Protein AF-A0A0L7LRM1-F1 (afdb_monomer)

Nearest PDB structures (foldseek):
  8d3d-assembly1_A  TM=5.774E-01  e=7.058E-02  Homo sapiens
  6n29-assembly2_B  TM=5.237E-01  e=1.510E-01  Homo sapiens
  7wpq-assembly1_C  TM=5.811E-01  e=3.910E-01  Homo sapiens
  8d3c-assembly1_A  TM=5.458E-01  e=6.919E-01  Homo sapiens
  1aut-assembly1_L  TM=2.540E-01  e=1.908E+00  Homo sapiens

Structure (mmCIF, N/CA/C/O backbone):
data_AF-A0A0L7LRM1-F1
#
_entry.id   AF-A0A0L7LRM1-F1
#
loop_
_atom_site.group_PDB
_atom_site.id
_atom_site.type_symbol
_atom_site.label_atom_id
_atom_site.label_alt_id
_atom_site.label_comp_id
_atom_site.label_asym_id
_atom_site.label_entity_id
_atom_site.label_seq_id
_atom_site.pdbx_PDB_ins_code
_atom_site.Cartn_x
_atom_site.Cartn_y
_atom_site.Cartn_z
_atom_site.occupancy
_atom_site.B_iso_or_equiv
_atom_site.auth_seq_id
_atom_site.auth_comp_id
_atom_site.auth_asym_id
_atom_site.auth_atom_id
_atom_site.pdbx_PDB_model_num
ATOM 1 N N . MET A 1 1 ? 6.788 22.989 -5.649 1.00 39.00 1 MET A N 1
ATOM 2 C CA . MET A 1 1 ? 7.167 21.812 -6.456 1.00 39.00 1 MET A CA 1
ATOM 3 C C . MET A 1 1 ? 5.890 21.027 -6.648 1.00 39.00 1 MET A C 1
ATOM 5 O O . MET A 1 1 ? 5.467 20.359 -5.721 1.00 39.00 1 MET A O 1
ATOM 9 N N . ASN A 1 2 ? 5.218 21.239 -7.778 1.00 40.28 2 ASN A N 1
ATOM 10 C CA . ASN A 1 2 ? 3.897 20.676 -8.038 1.00 40.28 2 ASN A CA 1
ATOM 11 C C . ASN A 1 2 ? 4.084 19.545 -9.042 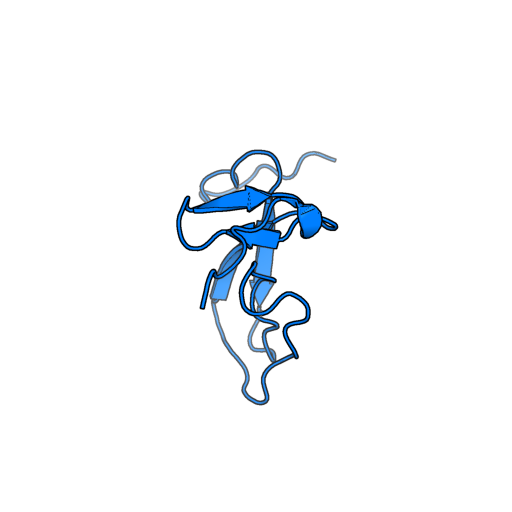1.00 40.28 2 ASN A C 1
ATOM 13 O O . ASN A 1 2 ? 4.549 19.789 -10.156 1.00 40.28 2 ASN A O 1
ATOM 17 N N . CYS A 1 3 ? 3.795 18.319 -8.616 1.00 48.00 3 CYS A N 1
ATOM 18 C CA . CYS A 1 3 ? 3.8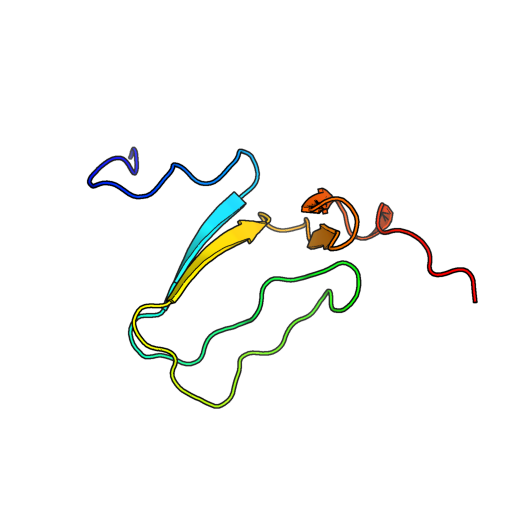20 17.151 -9.481 1.00 48.00 3 CYS A CA 1
ATOM 19 C C . CYS A 1 3 ? 2.575 17.210 -10.371 1.00 48.00 3 CYS A C 1
ATOM 21 O O . CYS A 1 3 ? 1.510 16.752 -9.984 1.00 48.00 3 CYS A O 1
ATOM 23 N N . ASN A 1 4 ? 2.685 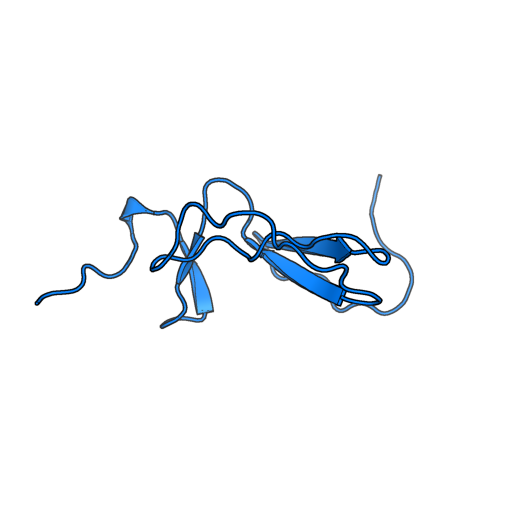17.878 -11.516 1.00 60.28 4 ASN A N 1
ATOM 24 C CA . ASN A 1 4 ? 1.629 17.914 -12.518 1.00 60.28 4 ASN A CA 1
ATOM 25 C C . ASN A 1 4 ? 2.275 17.890 -13.908 1.00 60.28 4 ASN A C 1
ATOM 27 O O . ASN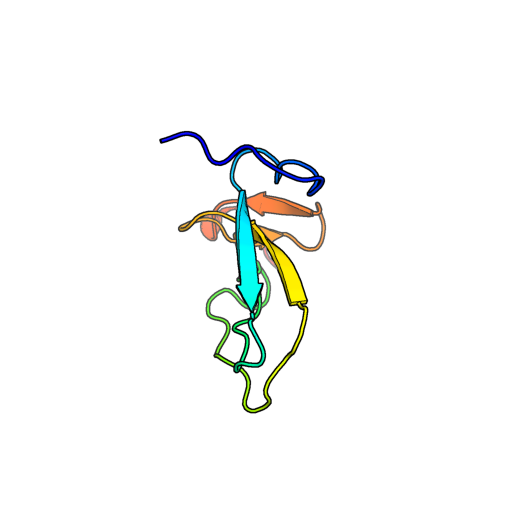 A 1 4 ? 2.723 18.923 -14.408 1.00 60.28 4 ASN A O 1
ATOM 31 N N . SER A 1 5 ? 2.382 16.701 -14.515 1.00 44.12 5 SER A N 1
ATOM 32 C CA . SER A 1 5 ? 2.487 16.565 -15.971 1.00 44.12 5 SER A CA 1
ATOM 33 C C . SER A 1 5 ? 2.356 15.111 -16.436 1.00 44.12 5 SER A C 1
ATOM 35 O O . SER A 1 5 ? 3.167 14.263 -16.079 1.00 44.12 5 SER A O 1
ATOM 37 N N . ILE A 1 6 ? 1.405 14.919 -17.357 1.00 42.91 6 ILE A N 1
ATOM 38 C CA . ILE A 1 6 ? 1.192 13.778 -18.263 1.00 42.91 6 ILE A CA 1
ATOM 39 C C . ILE A 1 6 ? 0.326 12.626 -17.708 1.00 42.91 6 ILE A C 1
ATOM 41 O O . ILE A 1 6 ? 0.802 11.536 -17.423 1.00 42.91 6 ILE A O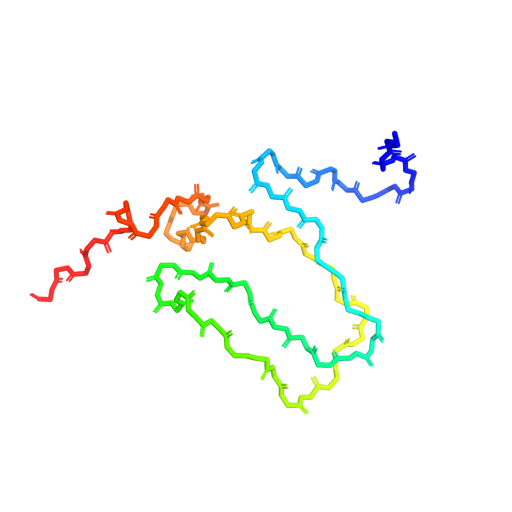 1
ATOM 45 N N . GLY A 1 7 ? -0.993 12.856 -17.659 1.00 44.62 7 GLY A N 1
ATOM 46 C CA . GLY A 1 7 ? -2.008 11.832 -17.968 1.00 44.62 7 GLY A CA 1
ATOM 47 C C . GLY A 1 7 ? -2.281 10.725 -16.947 1.00 44.62 7 GLY A C 1
ATOM 48 O O . GLY A 1 7 ? -3.091 9.851 -17.238 1.00 44.62 7 GLY A O 1
ATOM 49 N N . LEU A 1 8 ? -1.648 10.749 -15.779 1.00 51.88 8 LEU A N 1
ATOM 50 C CA . LEU A 1 8 ? -2.044 9.903 -14.658 1.00 51.88 8 LEU A CA 1
ATOM 51 C C . LEU A 1 8 ? -3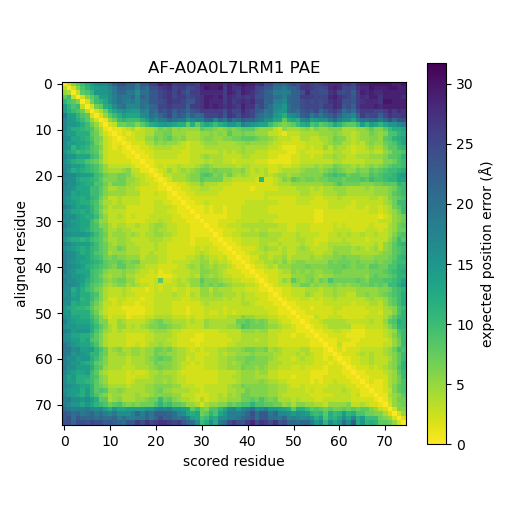.172 10.622 -13.920 1.00 51.88 8 LEU A C 1
ATOM 53 O O . LEU A 1 8 ? -3.003 11.786 -13.559 1.00 51.88 8 LEU A O 1
ATOM 57 N N . GLU A 1 9 ? -4.319 9.959 -13.753 1.00 60.50 9 GLU A N 1
ATOM 58 C CA . GLU A 1 9 ? -5.360 10.411 -12.826 1.00 60.50 9 GLU A CA 1
ATOM 59 C C . GLU A 1 9 ? -4.680 10.824 -11.518 1.00 60.50 9 GLU A C 1
ATOM 61 O O . GLU A 1 9 ? -3.875 10.065 -10.970 1.00 60.50 9 GLU A O 1
ATOM 66 N N . GLU A 1 10 ? -4.916 12.061 -11.073 1.00 71.69 10 GLU A N 1
ATOM 67 C CA . GLU A 1 10 ? -4.370 12.519 -9.800 1.00 71.69 10 GLU A CA 1
ATOM 68 C C . GLU A 1 10 ? -4.823 11.524 -8.729 1.00 71.69 10 GLU A C 1
ATOM 70 O O . GLU A 1 10 ? -6.015 11.227 -8.608 1.00 71.69 10 GLU A O 1
ATOM 75 N N . CYS A 1 11 ? -3.857 10.949 -8.009 1.00 81.50 11 CYS A N 1
ATOM 76 C CA . CYS A 1 11 ? -4.168 10.012 -6.945 1.00 81.50 11 CYS A CA 1
ATOM 77 C C . CYS A 1 11 ? -5.135 10.689 -5.955 1.00 81.50 11 CYS A C 1
ATOM 79 O O . CYS A 1 11 ? -4.927 11.864 -5.633 1.00 81.50 11 CYS A O 1
ATOM 81 N N . PRO A 1 12 ? -6.193 9.993 -5.496 1.00 82.81 12 PRO A N 1
ATOM 82 C CA . PRO A 1 12 ? -7.158 10.560 -4.561 1.00 82.81 12 PRO A CA 1
ATOM 83 C C . PRO A 1 12 ? -6.487 11.202 -3.343 1.00 82.81 12 PRO A C 1
ATOM 85 O O . PRO A 1 12 ? -5.407 10.777 -2.923 1.00 82.81 12 PRO A O 1
ATOM 88 N N . GLU A 1 13 ? -7.133 12.198 -2.736 1.00 83.50 13 GLU A N 1
ATOM 89 C CA . GLU A 1 13 ? -6.602 12.826 -1.523 1.00 83.50 13 GLU A CA 1
ATOM 90 C C . GLU A 1 13 ? -6.284 11.781 -0.439 1.00 83.50 13 GLU A C 1
ATOM 92 O O . GLU A 1 13 ? -7.067 10.862 -0.187 1.00 83.50 13 GLU A O 1
ATOM 97 N N . GLY A 1 14 ? -5.115 11.919 0.195 1.00 82.19 14 GLY A N 1
ATOM 98 C CA . GLY A 1 14 ? -4.601 10.949 1.170 1.00 82.19 14 GLY A CA 1
ATOM 99 C C . GLY A 1 14 ? -3.919 9.724 0.552 1.00 82.19 14 GLY A C 1
ATOM 100 O O . GLY A 1 14 ? -3.662 8.747 1.260 1.00 82.19 14 GLY A O 1
ATOM 101 N N . THR A 1 15 ? -3.639 9.756 -0.754 1.00 88.94 15 THR A N 1
ATOM 102 C CA . THR A 1 15 ? -2.833 8.746 -1.441 1.00 88.94 15 THR A CA 1
ATOM 103 C C . THR A 1 15 ? -1.690 9.380 -2.232 1.00 88.94 15 THR A C 1
ATOM 105 O O . THR A 1 15 ? -1.794 10.505 -2.723 1.00 88.94 15 THR A O 1
ATOM 108 N N . HIS A 1 16 ? -0.602 8.634 -2.405 1.00 88.19 16 HIS A N 1
ATOM 109 C CA . HIS A 1 16 ? 0.537 9.009 -3.233 1.00 88.19 16 HIS A CA 1
ATOM 110 C C . HIS A 1 16 ? 0.749 8.003 -4.360 1.00 88.19 16 HIS A C 1
ATOM 112 O O . HIS A 1 16 ? 0.459 6.812 -4.244 1.00 88.19 16 HIS A O 1
ATOM 118 N N . ALA A 1 17 ? 1.318 8.485 -5.462 1.00 87.62 17 ALA A N 1
ATOM 119 C CA . ALA A 1 17 ? 1.701 7.623 -6.564 1.00 87.62 17 ALA A CA 1
ATOM 120 C C . ALA A 1 17 ? 2.868 6.715 -6.146 1.00 87.62 17 ALA A C 1
ATOM 122 O O . ALA A 1 17 ? 3.959 7.183 -5.812 1.00 87.62 17 ALA A O 1
ATOM 123 N N . TYR A 1 18 ? 2.643 5.411 -6.223 1.00 87.94 18 TYR A N 1
ATOM 124 C CA . TYR A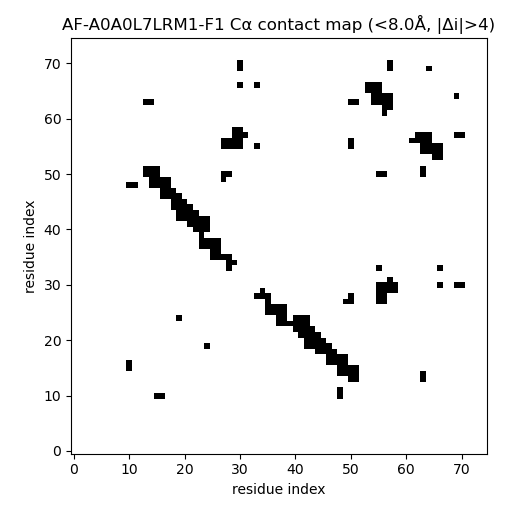 1 18 ? 3.658 4.382 -6.102 1.00 87.94 18 TYR A CA 1
ATOM 125 C C . TYR A 1 18 ? 3.929 3.795 -7.485 1.00 87.94 18 TYR A C 1
ATOM 127 O O . TYR A 1 18 ? 3.020 3.321 -8.164 1.00 87.94 18 TYR A O 1
ATOM 135 N N . THR A 1 19 ? 5.188 3.839 -7.917 1.00 88.38 19 THR A N 1
ATOM 136 C CA . THR A 1 19 ? 5.613 3.298 -9.212 1.00 88.38 19 THR A CA 1
ATOM 137 C C . THR A 1 19 ? 6.842 2.421 -9.039 1.00 88.38 19 THR A C 1
ATOM 139 O O . THR A 1 19 ? 7.740 2.743 -8.256 1.00 88.38 19 THR A O 1
ATOM 142 N N . THR A 1 20 ? 6.908 1.314 -9.779 1.00 84.69 20 THR A N 1
ATOM 143 C CA . THR A 1 20 ? 8.105 0.468 -9.832 1.00 84.69 20 THR A CA 1
ATOM 144 C C . THR A 1 20 ? 8.675 0.418 -11.239 1.00 84.69 20 THR A C 1
ATOM 146 O O . THR A 1 20 ? 8.012 0.051 -12.203 1.00 84.69 20 THR A O 1
ATOM 149 N N . ASN A 1 21 ? 9.960 0.746 -11.352 1.00 85.31 21 ASN A N 1
ATOM 150 C CA . ASN A 1 21 ? 10.705 0.681 -12.607 1.00 85.31 21 ASN A CA 1
ATOM 151 C C . ASN A 1 21 ? 11.493 -0.632 -12.686 1.00 85.31 21 ASN A C 1
ATOM 153 O O . ASN A 1 21 ? 12.703 -0.621 -12.459 1.00 85.31 21 ASN A O 1
ATOM 157 N N . CYS A 1 22 ? 10.809 -1.750 -12.958 1.00 89.44 22 CYS A N 1
ATOM 158 C CA . CYS A 1 22 ? 11.400 -3.097 -13.014 1.00 89.44 22 CYS A CA 1
ATOM 159 C C . CYS A 1 22 ? 12.218 -3.431 -11.759 1.00 89.44 22 CYS A C 1
ATOM 161 O O . CYS A 1 22 ? 13.416 -3.705 -11.819 1.00 89.44 22 CYS A O 1
ATOM 163 N N . ARG A 1 23 ? 11.568 -3.327 -10.600 1.00 90.00 23 ARG A N 1
ATOM 164 C CA . ARG A 1 23 ? 12.164 -3.589 -9.284 1.00 90.00 23 ARG A CA 1
ATOM 165 C C . ARG A 1 23 ? 11.193 -4.380 -8.421 1.00 90.00 23 ARG A C 1
ATOM 167 O O . ARG A 1 23 ? 10.000 -4.401 -8.745 1.00 90.00 23 ARG A O 1
ATOM 174 N N . PRO A 1 24 ? 11.655 -4.984 -7.316 1.00 92.00 24 PRO A N 1
ATOM 175 C CA . PRO A 1 24 ? 10.750 -5.633 -6.391 1.00 92.00 24 PRO A CA 1
ATOM 176 C C . PRO A 1 24 ? 9.773 -4.605 -5.819 1.00 92.00 24 PRO A C 1
ATOM 178 O O . PRO A 1 24 ? 10.186 -3.555 -5.323 1.00 92.00 24 PRO A O 1
ATOM 181 N N . MET A 1 25 ? 8.477 -4.894 -5.927 1.00 93.06 25 MET A N 1
ATOM 182 C CA . MET A 1 25 ? 7.426 -4.038 -5.377 1.00 93.06 25 MET A CA 1
ATOM 183 C C . MET A 1 25 ? 7.149 -4.383 -3.916 1.00 93.06 25 MET A C 1
ATOM 185 O O . MET A 1 25 ? 7.203 -5.549 -3.520 1.00 93.06 25 MET A O 1
ATOM 189 N N . THR A 1 26 ? 6.776 -3.379 -3.132 1.00 92.62 26 THR A N 1
ATOM 190 C CA . THR A 1 26 ? 6.122 -3.576 -1.838 1.00 92.62 26 THR A CA 1
ATOM 191 C C . THR A 1 26 ? 4.618 -3.405 -2.051 1.00 92.62 26 THR A C 1
ATOM 193 O O . THR A 1 26 ? 4.210 -2.389 -2.623 1.00 92.62 26 THR A O 1
ATOM 196 N N . PRO A 1 27 ? 3.779 -4.382 -1.667 1.00 91.50 27 PRO A N 1
ATOM 197 C CA . PRO A 1 27 ? 2.327 -4.218 -1.689 1.00 91.50 27 PRO A CA 1
ATOM 198 C C . PRO A 1 27 ? 1.869 -3.030 -0.829 1.00 91.50 27 PRO A C 1
ATOM 200 O O . PRO A 1 27 ? 2.570 -2.631 0.099 1.00 91.50 27 PRO A O 1
ATOM 203 N N . GLU A 1 28 ? 0.697 -2.470 -1.130 1.00 92.81 28 GLU A N 1
ATOM 204 C CA . GLU A 1 28 ? 0.068 -1.455 -0.275 1.00 92.81 28 GLU A CA 1
ATOM 205 C C . GLU A 1 28 ? -0.260 -2.058 1.101 1.00 92.81 28 GLU A C 1
ATOM 207 O O . GLU A 1 28 ? -0.667 -3.219 1.196 1.00 92.81 28 GLU A O 1
ATOM 212 N N . ALA A 1 29 ? -0.087 -1.279 2.170 1.00 92.81 29 ALA A N 1
ATOM 213 C CA . ALA A 1 29 ? -0.505 -1.697 3.503 1.00 92.81 29 ALA A CA 1
ATOM 214 C C . ALA A 1 29 ? -2.033 -1.699 3.588 1.00 92.81 29 ALA A C 1
ATOM 216 O O . ALA A 1 29 ? -2.686 -0.717 3.233 1.00 92.81 29 ALA A O 1
ATOM 217 N N . THR A 1 30 ? -2.605 -2.794 4.080 1.00 93.00 30 THR A N 1
ATOM 218 C CA . THR A 1 30 ? -4.057 -2.968 4.197 1.00 93.00 30 THR A CA 1
ATOM 219 C C . THR A 1 30 ? -4.457 -3.245 5.639 1.00 93.00 30 THR A C 1
ATOM 221 O O . THR A 1 30 ? -3.630 -3.629 6.463 1.00 93.00 30 THR A O 1
ATOM 224 N N . CYS A 1 31 ? -5.743 -3.112 5.952 1.00 91.06 31 CYS A N 1
ATOM 225 C CA . CYS A 1 31 ? -6.268 -3.537 7.249 1.00 91.06 31 CYS A CA 1
ATOM 226 C C . CYS A 1 31 ? -6.003 -5.023 7.556 1.00 91.06 31 CYS A C 1
ATOM 228 O O . CYS A 1 31 ? -5.873 -5.389 8.725 1.00 91.06 31 CYS A O 1
ATOM 230 N N . ASP A 1 32 ? -5.913 -5.867 6.523 1.00 90.00 32 ASP A N 1
ATOM 231 C CA . ASP A 1 32 ? -5.620 -7.298 6.638 1.00 90.00 32 ASP A CA 1
ATOM 232 C C . ASP A 1 32 ? -4.121 -7.597 6.780 1.00 90.00 32 ASP A C 1
ATOM 234 O O . ASP A 1 32 ? -3.745 -8.505 7.519 1.00 90.00 32 ASP A O 1
ATOM 238 N N . GLU A 1 33 ? -3.282 -6.833 6.080 1.00 91.19 33 GLU A N 1
ATOM 239 C CA . GLU A 1 33 ? -1.824 -6.947 6.070 1.00 91.19 33 GLU A CA 1
ATOM 240 C C . GLU A 1 33 ? -1.208 -5.546 6.216 1.00 91.19 33 GLU A C 1
ATOM 242 O O . GLU A 1 33 ? -0.910 -4.880 5.217 1.00 91.19 33 GLU A O 1
ATOM 247 N N . PRO A 1 34 ? -1.057 -5.055 7.457 1.00 87.06 34 PRO A N 1
ATOM 248 C CA . PRO A 1 34 ? -0.636 -3.681 7.707 1.00 87.06 34 PRO A CA 1
ATOM 249 C C . PRO A 1 34 ? 0.873 -3.475 7.571 1.00 87.06 34 PRO A C 1
ATOM 251 O O . PRO A 1 34 ? 1.332 -2.339 7.501 1.00 87.06 34 PRO A O 1
ATOM 254 N N . ASN A 1 35 ? 1.653 -4.559 7.529 1.00 90.31 35 ASN A N 1
ATOM 255 C CA . ASN A 1 35 ? 3.106 -4.516 7.375 1.00 90.31 35 ASN A CA 1
ATOM 256 C C . ASN A 1 35 ? 3.535 -5.357 6.162 1.00 90.31 35 ASN A C 1
ATOM 258 O O . ASN A 1 35 ? 4.216 -6.375 6.326 1.00 90.31 35 ASN A O 1
ATOM 262 N N . PRO A 1 36 ? 3.148 -4.954 4.938 1.00 90.88 36 PRO A N 1
ATOM 263 C CA . PRO A 1 36 ? 3.482 -5.700 3.739 1.00 90.88 36 PRO A CA 1
ATOM 264 C C . PRO A 1 36 ? 4.998 -5.759 3.554 1.00 90.88 36 PRO A C 1
ATOM 266 O O . PRO A 1 36 ? 5.721 -4.771 3.699 1.00 90.88 36 PRO A O 1
ATOM 269 N N . VAL A 1 37 ? 5.490 -6.941 3.198 1.00 92.38 37 VAL A N 1
ATOM 270 C CA . VAL A 1 37 ? 6.902 -7.152 2.884 1.00 92.38 37 VAL A CA 1
ATOM 271 C C . VAL A 1 37 ? 7.143 -6.997 1.390 1.00 92.38 37 VAL A C 1
ATOM 273 O O . VAL A 1 37 ? 6.305 -7.355 0.562 1.00 92.38 37 VAL A O 1
ATOM 276 N N . MET A 1 38 ? 8.317 -6.479 1.041 1.00 93.12 38 MET A N 1
ATOM 277 C CA . MET A 1 38 ? 8.746 -6.373 -0.348 1.00 93.12 38 MET A CA 1
ATOM 278 C C . MET A 1 38 ? 8.772 -7.758 -1.012 1.00 93.12 38 MET A C 1
ATOM 280 O O . MET A 1 38 ? 9.246 -8.740 -0.431 1.00 93.12 38 MET A O 1
ATOM 284 N N . GLY A 1 39 ? 8.255 -7.831 -2.237 1.00 90.56 39 GLY A N 1
ATOM 285 C CA . GLY A 1 39 ? 8.246 -9.042 -3.045 1.00 90.56 39 GLY A CA 1
ATOM 286 C C . GLY A 1 39 ? 9.651 -9.506 -3.438 1.00 90.56 39 GLY A C 1
ATOM 287 O O . GLY A 1 39 ? 10.642 -8.800 -3.275 1.00 90.56 39 GLY A O 1
ATOM 288 N N . LYS A 1 40 ? 9.737 -10.726 -3.978 1.00 91.00 40 LYS A N 1
ATOM 289 C CA . LYS A 1 40 ? 11.002 -11.319 -4.456 1.00 91.00 40 LYS A CA 1
ATOM 290 C C . LYS A 1 40 ? 11.265 -11.110 -5.946 1.00 91.00 40 LYS A C 1
ATOM 292 O O . LYS A 1 40 ? 12.378 -11.362 -6.393 1.00 91.00 40 LYS A O 1
ATOM 297 N N . TYR A 1 41 ? 10.244 -10.722 -6.702 1.00 90.44 41 TYR A N 1
ATOM 298 C CA . TYR A 1 41 ? 10.294 -10.633 -8.157 1.00 90.44 41 TYR A CA 1
ATOM 299 C C . TYR A 1 41 ? 10.168 -9.187 -8.606 1.00 90.44 41 TYR A C 1
ATOM 301 O O . TYR A 1 41 ? 9.429 -8.411 -7.997 1.00 90.44 41 TYR A O 1
ATOM 309 N N . ASP A 1 42 ? 10.870 -8.864 -9.686 1.00 92.94 42 ASP A N 1
ATOM 310 C CA . ASP A 1 42 ? 10.802 -7.550 -10.301 1.00 92.94 42 ASP A CA 1
ATOM 311 C C . ASP A 1 42 ? 9.467 -7.365 -11.016 1.00 92.94 42 ASP A C 1
ATOM 313 O O . ASP A 1 42 ? 9.033 -8.220 -11.791 1.00 92.94 42 ASP A O 1
ATOM 317 N N . VAL A 1 43 ? 8.835 -6.221 -10.762 1.00 89.31 43 VAL A N 1
ATOM 318 C CA . VAL A 1 43 ? 7.610 -5.807 -11.440 1.00 89.31 43 VAL A CA 1
ATOM 319 C C . VAL A 1 43 ? 7.919 -4.566 -12.271 1.00 89.31 43 VAL A C 1
ATOM 321 O O . VAL A 1 43 ? 8.362 -3.533 -11.754 1.00 89.31 43 VAL A O 1
ATOM 324 N N . CYS A 1 44 ? 7.737 -4.703 -13.582 1.00 88.81 44 CYS A N 1
ATOM 325 C CA . CYS A 1 44 ? 7.890 -3.634 -14.563 1.00 88.81 44 CYS A CA 1
ATOM 326 C C . CYS A 1 44 ? 6.553 -2.929 -14.800 1.00 88.81 44 CYS A C 1
ATOM 328 O O . CYS A 1 44 ? 5.508 -3.574 -14.749 1.00 88.81 44 CYS A O 1
ATOM 330 N N . ASP A 1 45 ? 6.612 -1.624 -15.071 1.00 85.69 45 ASP A N 1
ATOM 331 C CA . ASP A 1 45 ? 5.471 -0.788 -15.472 1.00 85.69 45 ASP A CA 1
ATOM 332 C C . ASP A 1 45 ? 4.273 -0.822 -14.507 1.00 85.69 45 ASP A C 1
ATOM 334 O O . ASP A 1 45 ? 3.127 -0.622 -14.908 1.00 85.69 45 ASP A O 1
ATOM 338 N N . TYR A 1 46 ? 4.525 -1.061 -13.216 1.00 86.19 46 TYR A N 1
ATOM 339 C CA . TYR A 1 46 ? 3.486 -1.004 -12.193 1.00 86.19 46 TYR A CA 1
ATOM 340 C C . TYR A 1 46 ? 3.374 0.410 -11.635 1.00 86.19 46 TYR A C 1
ATOM 342 O O . TYR A 1 46 ? 4.354 0.992 -11.162 1.00 86.19 46 TYR A O 1
ATOM 350 N N . SER A 1 47 ? 2.157 0.940 -11.678 1.00 85.69 47 SER A N 1
ATOM 351 C CA . SER A 1 47 ? 1.764 2.214 -11.093 1.00 85.69 47 SER A CA 1
ATOM 352 C C . SER A 1 47 ? 0.447 2.040 -10.339 1.00 85.69 47 SER A C 1
ATOM 354 O O . SER A 1 47 ? -0.484 1.399 -10.823 1.00 85.69 47 SER A O 1
ATOM 356 N N . SER A 1 48 ? 0.375 2.577 -9.125 1.00 88.62 48 SER A N 1
ATOM 357 C CA . SER A 1 48 ? -0.830 2.551 -8.294 1.00 88.62 48 SER A CA 1
ATOM 358 C C . SER A 1 48 ? -0.830 3.719 -7.306 1.00 88.62 48 SER A C 1
ATOM 360 O O . SER A 1 48 ? 0.210 4.337 -7.073 1.00 88.62 48 SER A O 1
ATOM 362 N N . CYS A 1 49 ? -1.984 4.027 -6.721 1.00 89.56 49 CYS A N 1
ATOM 363 C CA . CYS A 1 49 ? -2.132 5.052 -5.689 1.00 89.56 49 CYS A CA 1
ATOM 364 C C . CYS A 1 49 ? -2.188 4.388 -4.314 1.00 89.56 49 CYS A C 1
ATOM 366 O O . CYS A 1 49 ? -3.153 3.695 -3.999 1.00 89.56 49 CYS A O 1
ATOM 368 N N . TYR A 1 50 ? -1.146 4.584 -3.510 1.00 91.88 50 TYR A N 1
ATOM 369 C CA . TYR A 1 50 ? -1.024 3.991 -2.180 1.00 91.88 50 TYR A CA 1
ATOM 370 C C . TYR A 1 50 ? -1.460 4.976 -1.103 1.00 91.88 50 TYR A C 1
ATOM 372 O O . TYR A 1 50 ? -1.175 6.164 -1.210 1.00 91.88 50 TYR A O 1
ATOM 380 N N . CYS A 1 51 ? -2.113 4.492 -0.049 1.00 92.12 51 CYS A N 1
ATOM 381 C CA . CYS A 1 51 ? -2.437 5.294 1.127 1.00 92.12 51 CYS A CA 1
ATOM 382 C C . CYS A 1 51 ? -1.190 5.941 1.745 1.00 92.12 51 CYS A C 1
ATOM 384 O O . CYS A 1 51 ? -0.127 5.322 1.858 1.00 92.12 51 CYS A O 1
ATOM 386 N N . ASP A 1 52 ? -1.329 7.191 2.182 1.00 90.25 52 ASP A N 1
ATOM 387 C CA . ASP A 1 52 ? -0.264 7.896 2.884 1.00 90.25 52 ASP A CA 1
ATOM 388 C C . ASP A 1 52 ? -0.048 7.332 4.286 1.00 90.25 52 ASP A C 1
ATOM 390 O O . ASP A 1 52 ? -0.984 7.087 5.050 1.00 90.25 52 ASP A O 1
ATOM 394 N N . HIS A 1 53 ? 1.213 7.170 4.672 1.00 85.81 53 HIS A N 1
ATOM 395 C CA . HIS A 1 53 ? 1.552 6.732 6.020 1.00 85.81 53 HIS A CA 1
ATOM 396 C C . HIS A 1 53 ? 1.106 7.796 7.047 1.00 85.81 53 HIS A C 1
ATOM 398 O O . HIS A 1 53 ? 1.392 8.979 6.841 1.00 85.81 53 HIS A O 1
ATOM 404 N N . PRO A 1 54 ? 0.452 7.434 8.173 1.00 88.88 54 PRO A N 1
ATOM 405 C CA . PRO A 1 54 ? 0.317 6.099 8.775 1.00 88.88 54 PRO A CA 1
ATOM 406 C C . PRO A 1 54 ? -1.029 5.393 8.512 1.00 88.88 54 PRO A C 1
ATOM 408 O O . PRO A 1 54 ? -1.484 4.609 9.347 1.00 88.88 54 PRO A O 1
ATOM 411 N N . THR A 1 55 ? -1.712 5.706 7.411 1.00 92.06 55 THR A N 1
ATOM 412 C CA . THR A 1 55 ? -2.984 5.060 7.055 1.00 92.06 55 THR A CA 1
ATOM 413 C C . THR A 1 55 ? -2.764 3.768 6.271 1.00 92.06 55 THR A C 1
ATOM 415 O O . THR A 1 55 ? -1.718 3.564 5.655 1.00 92.06 55 THR A O 1
ATOM 418 N N . VAL A 1 56 ? -3.754 2.881 6.321 1.00 93.69 56 VAL A N 1
ATOM 419 C CA . VAL A 1 56 ? -3.803 1.610 5.597 1.00 93.69 56 VAL A CA 1
ATOM 420 C C . VAL A 1 56 ? -5.087 1.538 4.778 1.00 93.69 56 VAL A C 1
ATOM 422 O O . VAL A 1 56 ? -6.093 2.164 5.121 1.00 93.69 56 VAL A O 1
ATOM 425 N N . ARG A 1 57 ? -5.075 0.761 3.696 1.00 92.88 57 ARG A N 1
ATOM 426 C CA . ARG A 1 57 ? -6.256 0.543 2.861 1.00 92.88 57 ARG A CA 1
ATOM 427 C C . ARG A 1 57 ? -7.219 -0.427 3.535 1.00 92.88 57 ARG A C 1
ATOM 429 O O . ARG A 1 57 ? -6.889 -1.594 3.762 1.00 92.88 57 ARG A O 1
ATOM 436 N N . ASP A 1 58 ? -8.439 0.022 3.787 1.00 92.06 58 ASP A N 1
ATOM 437 C CA . ASP A 1 58 ? -9.547 -0.884 4.051 1.00 92.06 58 ASP A CA 1
ATOM 438 C C . ASP A 1 58 ? -10.061 -1.443 2.721 1.00 92.06 58 ASP A C 1
ATOM 440 O O . ASP A 1 58 ? -10.650 -0.730 1.908 1.00 92.06 58 ASP A O 1
ATOM 444 N N . THR A 1 59 ? -9.830 -2.731 2.481 1.00 86.31 59 THR A N 1
ATOM 445 C CA . THR A 1 59 ? -10.246 -3.416 1.250 1.00 86.31 59 THR A CA 1
ATOM 446 C C . THR A 1 59 ? -11.768 -3.529 1.135 1.00 86.31 59 THR A C 1
ATOM 448 O O . THR A 1 59 ? -12.279 -3.659 0.023 1.00 86.31 59 THR A O 1
ATOM 451 N N . ALA A 1 60 ? -12.501 -3.428 2.252 1.00 86.88 60 ALA A N 1
ATOM 452 C CA . ALA A 1 60 ? -13.958 -3.497 2.270 1.00 86.88 60 ALA A CA 1
ATOM 453 C C . ALA A 1 60 ? -14.614 -2.195 1.783 1.00 86.88 60 ALA A C 1
ATOM 455 O O . ALA A 1 60 ? -15.553 -2.242 0.989 1.00 86.88 60 ALA A O 1
ATOM 456 N N . SER A 1 61 ? -14.125 -1.038 2.240 1.00 85.94 61 SER A N 1
ATOM 457 C CA . SER A 1 61 ? -14.645 0.280 1.840 1.00 85.94 61 SER A CA 1
ATOM 458 C C . SER A 1 61 ? -13.841 0.974 0.738 1.00 85.94 61 SER A C 1
ATOM 460 O O . SER A 1 61 ? -14.283 1.991 0.208 1.00 85.94 61 SER A O 1
ATOM 462 N N . ASN A 1 62 ? -12.677 0.429 0.379 1.00 84.06 62 ASN A N 1
ATOM 463 C CA . ASN A 1 62 ? -11.690 1.029 -0.522 1.00 84.06 62 ASN A C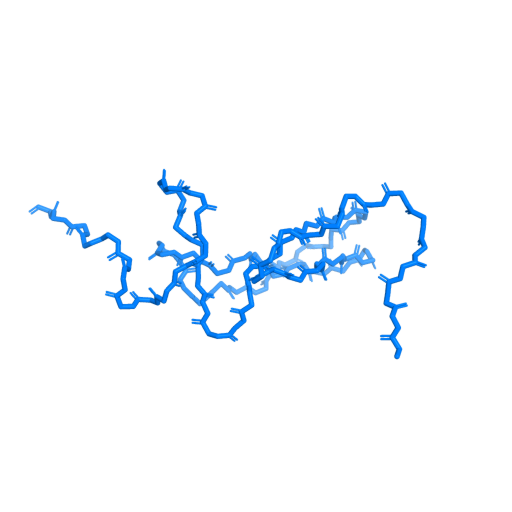A 1
ATOM 464 C C . ASN A 1 62 ? -11.099 2.365 -0.017 1.00 84.06 62 ASN A C 1
ATOM 466 O O . ASN A 1 62 ? -10.449 3.094 -0.768 1.00 84.06 62 ASN A O 1
ATOM 470 N N . MET A 1 63 ? -11.282 2.693 1.264 1.00 88.94 63 MET A N 1
ATOM 471 C CA . MET A 1 63 ? -10.812 3.946 1.859 1.00 88.94 63 MET A CA 1
ATOM 472 C C . MET A 1 63 ? -9.473 3.773 2.582 1.00 88.94 63 MET A C 1
ATOM 474 O O . MET A 1 63 ? -9.167 2.702 3.105 1.00 88.94 63 MET A O 1
ATOM 478 N N . CYS A 1 64 ? -8.685 4.847 2.642 1.00 91.31 64 CYS A N 1
ATOM 479 C CA . CYS A 1 64 ? -7.524 4.927 3.523 1.00 91.31 64 CYS A CA 1
ATOM 480 C C . CYS A 1 64 ? -7.991 5.307 4.925 1.00 91.31 64 CYS A C 1
ATOM 482 O O . CYS A 1 64 ? -8.574 6.372 5.124 1.00 91.31 64 CYS A O 1
ATOM 484 N N . VAL A 1 65 ? -7.744 4.433 5.892 1.00 92.50 65 VAL A N 1
ATOM 485 C CA . VAL A 1 65 ? -8.154 4.606 7.289 1.00 92.50 65 VAL A CA 1
ATOM 486 C C . VAL A 1 65 ? -6.961 4.386 8.204 1.00 92.50 65 VAL A C 1
ATOM 488 O O . VAL A 1 65 ? -5.956 3.793 7.807 1.00 92.50 65 VAL A O 1
ATOM 491 N N . LYS A 1 66 ? -7.023 4.851 9.450 1.00 92.56 66 LYS A N 1
ATOM 492 C CA . LYS A 1 66 ? -5.990 4.464 10.416 1.00 92.56 66 LYS A CA 1
ATOM 493 C C . LYS A 1 66 ? -6.134 2.988 10.767 1.00 92.56 66 LYS A C 1
ATOM 495 O O . LYS A 1 66 ? -7.237 2.451 10.799 1.00 92.56 66 LYS A O 1
ATOM 500 N N . GLN A 1 67 ? -5.026 2.357 11.153 1.00 88.12 67 GLN A N 1
ATOM 501 C CA . GLN A 1 67 ? -5.030 0.955 11.586 1.00 88.12 67 GLN A CA 1
ATOM 502 C C . GLN A 1 67 ? -6.051 0.663 12.702 1.00 88.12 67 GLN A C 1
ATOM 504 O O . GLN A 1 67 ? -6.626 -0.421 12.763 1.00 88.12 67 GLN A O 1
ATOM 509 N N . GLU A 1 68 ? -6.273 1.626 13.598 1.00 88.75 68 GLU A N 1
ATOM 510 C CA . GLU A 1 68 ? -7.227 1.522 14.710 1.00 88.75 68 GLU A CA 1
ATOM 511 C C . GLU A 1 68 ? -8.701 1.549 14.269 1.00 88.75 68 GLU A C 1
ATOM 513 O O . GLU A 1 68 ? -9.570 1.071 14.998 1.00 88.75 68 GLU A O 1
ATOM 518 N N . GLU A 1 69 ? -8.969 2.078 13.076 1.00 90.31 69 GLU A N 1
ATOM 519 C CA . GLU A 1 69 ? -10.296 2.197 12.466 1.00 90.31 69 GLU A CA 1
ATOM 520 C C . GLU A 1 69 ? -10.620 1.012 11.549 1.00 90.31 69 GLU A C 1
ATOM 522 O O . GLU A 1 69 ? -11.737 0.906 11.044 1.00 90.31 69 GLU A O 1
ATOM 527 N N . CYS A 1 70 ? -9.663 0.101 11.352 1.00 88.62 70 CYS A N 1
ATOM 528 C CA . CYS A 1 70 ? -9.880 -1.099 10.566 1.00 88.62 70 CYS A CA 1
ATOM 529 C C . CYS A 1 70 ? -11.039 -1.931 11.133 1.00 88.62 70 CYS A C 1
ATOM 531 O O . CYS A 1 70 ? -11.152 -2.094 12.358 1.00 88.62 70 CYS A O 1
ATOM 533 N N . PRO A 1 71 ? -11.888 -2.505 10.262 1.00 85.56 71 PRO A N 1
ATOM 534 C CA . PRO A 1 71 ? -12.997 -3.329 10.703 1.00 85.56 71 PRO A CA 1
ATOM 535 C C . PRO A 1 71 ? -12.457 -4.493 11.535 1.00 85.56 71 PRO A C 1
ATOM 537 O O . PRO A 1 71 ? -11.683 -5.328 11.065 1.00 85.56 71 PRO A O 1
ATOM 540 N N . LYS A 1 72 ? -12.859 -4.550 12.809 1.00 76.62 72 LYS A N 1
ATOM 541 C CA . LYS A 1 72 ? -12.506 -5.672 13.679 1.00 76.62 72 LYS A CA 1
ATOM 542 C C . LYS A 1 72 ? -13.154 -6.918 13.094 1.00 76.62 72 LYS A C 1
ATOM 544 O O . LYS A 1 72 ? -14.380 -7.021 13.094 1.00 76.62 72 LYS A O 1
ATOM 549 N N . LYS A 1 73 ? -12.344 -7.869 12.624 1.00 65.62 73 LYS A N 1
ATOM 550 C CA . LYS A 1 73 ? -12.822 -9.212 12.283 1.00 65.62 73 LYS A CA 1
ATOM 551 C C . LYS A 1 73 ? -13.432 -9.824 13.548 1.00 65.62 73 LYS A C 1
ATOM 553 O O . LYS A 1 73 ? -12.702 -10.287 14.419 1.00 65.62 73 LYS A O 1
ATOM 558 N N . SER A 1 74 ? -14.756 -9.759 13.691 1.00 56.09 74 SER A N 1
ATOM 559 C CA . SER A 1 74 ? -15.468 -10.610 14.647 1.00 56.09 74 SER A CA 1
ATOM 560 C C . SER A 1 74 ? -15.399 -12.023 14.095 1.00 56.09 74 SER A C 1
ATOM 562 O O . SER A 1 74 ? -15.934 -12.280 13.018 1.00 56.09 74 SER A O 1
ATOM 564 N N . TYR A 1 75 ? -14.660 -12.882 14.790 1.00 53.06 75 TYR A N 1
ATOM 565 C CA . TYR A 1 75 ? -14.608 -14.316 14.528 1.00 53.06 75 TYR A CA 1
ATOM 566 C C . TYR A 1 75 ? -15.727 -15.018 15.297 1.00 53.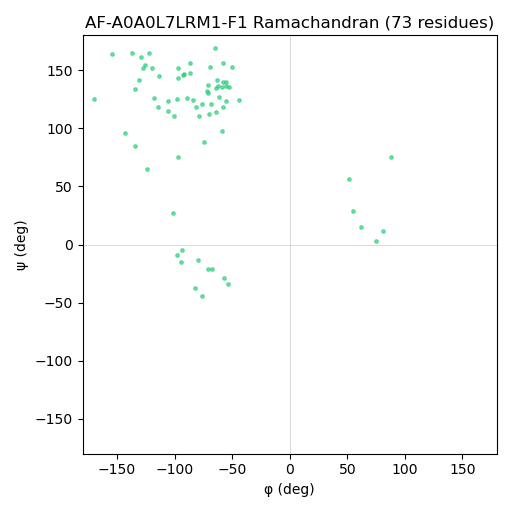06 75 TYR A C 1
ATOM 568 O O . TYR A 1 75 ? -16.011 -14.567 16.433 1.00 53.06 75 TYR A O 1
#

pLDDT: mean 82.63, std 14.87, range [39.0, 93.69]

InterPro domains:
  IPR036084 Serine protease inhibitor-like superfamily [SSF57567] (11-71)

Solvent-accessible surface area (backbone atoms only — not comparable to full-atom values): 4803 Å² total; per-residue (Å²): 138,78,96,77,87,81,91,66,80,78,50,57,92,68,33,41,83,44,73,31,85,58,32,58,44,60,60,71,36,20,62,90,43,69,77,52,64,66,49,93,55,65,38,62,86,43,73,50,65,33,49,40,85,85,33,18,32,33,83,88,79,71,41,68,36,46,71,89,70,39,82,78,82,81,124

Sequence (75 aa):
MNCNSIGLEECPEGTHAYTTNCRPMTPEATCDEPNPVMGKYDVCDYSSCYCDHPTVRDTASNMCVKQEECPKKSY

Organism: Operophtera brumata (NCBI:txid104452)

Foldseek 3Di:
DDPDDDDDDDQPPQWDKDFFAQAFDFDAQALVRNPTDTDPGGDHGDIDIHGDPPWGAHPVVRDTDHNVPHPPPPD

Secondary structure (DSSP, 8-state):
-----SS--PPPTTEEEEEESSEEPPPPPBSS-SSPPPPSSEE-SEEEEEEPTTEEE-TTT--EEEGGGS-----

Radius of gyration: 13.92 Å; Cα contacts (8 Å, |Δi|>4): 115; chains: 1; bounding box: 28×36×33 Å

Mean predicted aligned error: 7.45 Å